Protein AF-A0A2T6NP68-F1 (afdb_monomer_lite)

Structure (mmCIF, N/CA/C/O backbone):
data_AF-A0A2T6NP68-F1
#
_entry.id   AF-A0A2T6NP68-F1
#
loop_
_atom_site.group_PDB
_atom_site.id
_atom_site.type_symbol
_atom_site.label_atom_id
_atom_site.label_alt_id
_atom_site.label_comp_id
_atom_site.label_asym_id
_atom_site.label_entity_id
_atom_site.label_seq_id
_atom_site.pdbx_PDB_ins_code
_atom_site.Cartn_x
_atom_site.Cartn_y
_atom_site.Cartn_z
_atom_site.occupancy
_atom_site.B_iso_or_equiv
_atom_site.auth_seq_id
_atom_site.auth_comp_id
_atom_site.auth_asym_id
_atom_site.auth_atom_id
_atom_site.pdbx_PDB_model_num
ATOM 1 N N . MET A 1 1 ? 36.120 2.905 70.062 1.00 37.03 1 MET A N 1
ATOM 2 C CA . MET A 1 1 ? 35.988 3.260 68.631 1.00 37.03 1 MET A CA 1
ATOM 3 C C . MET A 1 1 ? 35.437 2.056 67.881 1.00 37.03 1 MET A C 1
ATOM 5 O O . MET A 1 1 ? 36.150 1.070 67.745 1.00 37.03 1 MET A O 1
ATOM 9 N N . LYS A 1 2 ? 34.167 2.083 67.467 1.00 37.09 2 LYS A N 1
ATOM 10 C CA . LYS A 1 2 ? 33.627 1.118 66.497 1.00 37.09 2 LYS A CA 1
ATOM 11 C C . LYS A 1 2 ? 32.400 1.744 65.834 1.00 37.09 2 LYS A C 1
ATOM 13 O O . LYS A 1 2 ? 31.323 1.790 66.412 1.00 37.09 2 LYS A O 1
ATOM 18 N N . PHE A 1 3 ? 32.652 2.344 64.675 1.00 40.50 3 PHE A N 1
ATOM 19 C CA . PHE A 1 3 ? 31.675 2.995 63.810 1.00 40.50 3 PHE A CA 1
ATOM 20 C C . PHE A 1 3 ? 30.954 1.890 63.025 1.00 40.50 3 PHE A C 1
ATOM 22 O O . PHE A 1 3 ? 31.589 1.187 62.241 1.00 40.50 3 PHE A O 1
ATOM 29 N N . PHE A 1 4 ? 29.659 1.695 63.268 1.00 44.00 4 PHE A N 1
ATOM 30 C CA . PHE A 1 4 ? 28.814 0.840 62.434 1.00 44.00 4 PHE A CA 1
ATOM 31 C C . PHE A 1 4 ? 28.311 1.681 61.256 1.00 44.00 4 PHE A C 1
ATOM 33 O O . PHE A 1 4 ? 27.453 2.545 61.422 1.00 44.00 4 PHE A O 1
ATOM 40 N N . LEU A 1 5 ? 28.882 1.456 60.072 1.00 48.53 5 LEU A N 1
ATOM 41 C CA . LEU A 1 5 ? 28.381 1.994 58.809 1.00 48.53 5 LEU A CA 1
ATOM 42 C C . LEU A 1 5 ? 27.159 1.171 58.381 1.00 48.53 5 LEU A C 1
ATOM 44 O O . LEU A 1 5 ? 27.296 0.046 57.905 1.00 48.53 5 LEU A O 1
ATOM 48 N N . LEU A 1 6 ? 25.963 1.729 58.569 1.00 46.31 6 LEU A N 1
ATOM 49 C CA . LEU A 1 6 ? 24.735 1.239 57.946 1.00 46.31 6 LEU A CA 1
ATOM 50 C C . LEU A 1 6 ? 24.746 1.659 56.471 1.00 46.31 6 LEU A C 1
ATOM 52 O O . LEU A 1 6 ? 24.513 2.821 56.144 1.00 46.31 6 LEU A O 1
ATOM 56 N N . PHE A 1 7 ? 25.040 0.711 55.581 1.00 47.59 7 PHE A N 1
ATOM 57 C CA . PHE A 1 7 ? 24.818 0.868 54.146 1.00 47.59 7 PHE A CA 1
ATOM 58 C C . PHE A 1 7 ? 23.307 0.885 53.885 1.00 47.59 7 PHE A C 1
ATOM 60 O O . PHE A 1 7 ? 22.646 -0.152 53.897 1.00 47.59 7 PHE A O 1
ATOM 67 N N . ALA A 1 8 ? 22.759 2.080 53.665 1.00 52.31 8 ALA A N 1
ATOM 68 C CA . ALA A 1 8 ? 21.433 2.259 53.098 1.00 52.31 8 ALA A CA 1
ATOM 69 C C . ALA A 1 8 ? 21.456 1.743 51.651 1.00 52.31 8 ALA A C 1
ATOM 71 O O . ALA A 1 8 ? 21.967 2.401 50.746 1.00 52.31 8 ALA A O 1
ATOM 72 N N . GLY A 1 9 ? 20.958 0.524 51.446 1.00 51.88 9 GLY A N 1
ATOM 73 C CA . GLY A 1 9 ? 20.765 -0.047 50.120 1.00 51.88 9 GLY A CA 1
ATOM 74 C C . GLY A 1 9 ? 19.677 0.719 49.376 1.00 51.88 9 GLY A C 1
ATOM 75 O O . GLY A 1 9 ? 18.492 0.484 49.600 1.00 51.88 9 GLY A O 1
ATOM 76 N N . LEU A 1 10 ? 20.079 1.627 48.486 1.00 49.72 10 LEU A N 1
ATOM 77 C CA . LEU A 1 10 ? 19.213 2.175 47.447 1.00 49.72 10 LEU A CA 1
ATOM 78 C C . LEU A 1 10 ? 18.852 1.041 46.481 1.00 49.72 10 LEU A C 1
ATOM 80 O O . LEU A 1 10 ? 19.616 0.695 45.582 1.00 49.72 10 LEU A O 1
ATOM 84 N N . TRP A 1 11 ? 17.676 0.452 46.681 1.00 50.00 11 TRP A N 1
ATOM 85 C CA . TRP A 1 11 ? 17.014 -0.348 45.659 1.00 50.00 11 TRP A CA 1
ATOM 86 C C . TRP A 1 11 ? 16.559 0.600 44.551 1.00 50.00 11 TRP A C 1
ATOM 88 O O . TRP A 1 11 ? 15.486 1.196 44.614 1.00 50.00 11 TRP A O 1
ATOM 98 N N . VAL A 1 12 ? 17.415 0.782 43.546 1.00 52.47 12 VAL A N 1
ATOM 99 C CA . VAL A 1 12 ? 17.030 1.400 42.279 1.00 52.47 12 VAL A CA 1
ATOM 100 C C . VAL A 1 12 ? 16.097 0.413 41.583 1.00 52.47 12 VAL A C 1
ATOM 102 O O . VAL A 1 12 ? 16.538 -0.514 40.907 1.00 52.47 12 VAL A O 1
ATOM 105 N N . PHE A 1 13 ? 14.793 0.581 41.796 1.00 49.84 13 PHE A N 1
ATOM 106 C CA . PHE A 1 13 ? 13.772 -0.056 40.978 1.00 49.84 13 PHE A CA 1
ATOM 107 C C . PHE A 1 13 ? 13.891 0.515 39.561 1.00 49.84 13 PHE A C 1
ATOM 109 O O . PHE A 1 13 ? 13.347 1.573 39.253 1.00 49.84 13 PHE A O 1
ATOM 116 N N . TYR A 1 14 ? 14.636 -0.179 38.699 1.00 50.75 14 TYR A N 1
ATOM 117 C CA . TYR A 1 14 ? 14.535 -0.026 37.252 1.00 50.75 14 TYR A CA 1
ATOM 118 C C . TYR A 1 14 ? 13.143 -0.515 36.837 1.00 50.75 14 TYR A C 1
ATOM 120 O O . TYR A 1 14 ? 12.953 -1.677 36.479 1.00 50.75 14 TYR A O 1
ATOM 128 N N . ALA A 1 15 ? 12.143 0.360 36.930 1.00 54.34 15 ALA A N 1
ATOM 129 C CA . ALA A 1 15 ? 10.890 0.164 36.224 1.00 54.34 15 ALA A CA 1
ATOM 130 C C . ALA A 1 15 ? 11.221 0.246 34.730 1.00 54.34 15 ALA A C 1
ATOM 132 O O . ALA A 1 15 ? 11.411 1.328 34.178 1.00 54.34 15 ALA A O 1
ATOM 133 N N . SER A 1 16 ? 11.391 -0.914 34.097 1.00 54.97 16 SER A N 1
ATOM 134 C CA . SER A 1 16 ? 11.462 -1.010 32.646 1.00 54.97 16 SER A CA 1
ATOM 135 C C . SER A 1 16 ? 10.124 -0.500 32.118 1.00 54.97 16 SER A C 1
ATOM 137 O O . SER A 1 16 ? 9.091 -1.146 32.292 1.00 54.97 16 SER A O 1
ATOM 139 N N . VAL A 1 17 ? 10.122 0.723 31.590 1.00 59.97 17 VAL A N 1
ATOM 140 C CA . VAL A 1 17 ? 8.939 1.325 30.983 1.00 59.97 17 VAL A CA 1
ATOM 141 C C . VAL A 1 17 ? 8.656 0.517 29.723 1.00 59.97 17 VAL A C 1
ATOM 143 O O . VAL A 1 17 ? 9.345 0.657 28.716 1.00 59.97 17 VAL A O 1
ATOM 146 N N . CYS A 1 18 ? 7.691 -0.393 29.807 1.00 57.25 18 CYS A N 1
ATOM 147 C CA . CYS A 1 18 ? 7.231 -1.158 28.661 1.00 57.25 18 CYS A CA 1
ATOM 148 C C . CYS A 1 18 ? 6.376 -0.213 27.801 1.00 57.25 18 CYS A C 1
ATOM 150 O O . CYS A 1 18 ? 5.189 -0.040 28.054 1.00 57.25 18 CYS A O 1
ATOM 152 N N . LEU A 1 19 ? 7.004 0.464 26.836 1.00 57.97 19 LEU A N 1
ATOM 153 C CA . LEU A 1 19 ? 6.353 1.309 25.824 1.00 57.97 19 LEU A CA 1
ATOM 154 C C . LEU A 1 19 ? 5.688 0.449 24.730 1.00 57.97 19 LEU A C 1
ATOM 156 O O . LEU A 1 19 ? 5.889 0.677 23.541 1.00 57.97 19 LEU A O 1
ATOM 160 N N . ALA A 1 20 ? 4.926 -0.571 25.122 1.00 57.16 20 ALA A N 1
ATOM 161 C CA . ALA A 1 20 ? 4.117 -1.334 24.178 1.00 57.16 20 ALA A CA 1
ATOM 162 C C . ALA A 1 20 ? 2.926 -0.466 23.729 1.00 57.16 20 ALA A C 1
ATOM 164 O O . ALA A 1 20 ? 2.227 0.089 24.578 1.00 57.16 20 ALA A O 1
ATOM 165 N N . GLY A 1 21 ? 2.719 -0.319 22.418 1.00 60.12 21 GLY A N 1
ATOM 166 C CA . GLY A 1 21 ? 1.524 0.314 21.848 1.00 60.12 21 GLY A CA 1
ATOM 167 C C . GLY A 1 21 ? 1.573 1.825 21.580 1.00 60.12 21 GLY A C 1
ATOM 168 O O . GLY A 1 21 ? 0.592 2.367 21.088 1.00 60.12 21 GLY A O 1
ATOM 169 N N . LEU A 1 22 ? 2.680 2.540 21.837 1.00 64.44 22 LEU A N 1
ATOM 170 C CA . LEU A 1 22 ? 2.735 3.995 21.559 1.00 64.44 22 LEU A CA 1
ATOM 171 C C . LEU A 1 22 ? 2.594 4.328 20.056 1.00 64.44 22 LEU A C 1
ATOM 173 O O . LEU A 1 22 ? 2.189 5.431 19.699 1.00 64.44 22 LEU A O 1
ATOM 177 N N . PHE A 1 23 ? 2.946 3.383 19.183 1.00 71.88 23 PHE A N 1
ATOM 178 C CA . PHE A 1 23 ? 2.876 3.522 17.725 1.00 71.88 23 PHE A CA 1
ATOM 179 C C . PHE A 1 23 ? 1.864 2.562 17.089 1.00 71.88 23 PHE A C 1
ATOM 181 O O . PHE A 1 23 ? 1.888 2.375 15.874 1.00 71.88 23 PHE A O 1
ATOM 188 N N . ASP A 1 24 ? 0.995 1.953 17.899 1.00 84.50 24 ASP A N 1
ATOM 189 C CA . ASP A 1 24 ? -0.012 1.016 17.420 1.00 84.50 24 ASP A CA 1
ATOM 190 C C . ASP A 1 24 ? -1.275 1.765 16.978 1.00 84.50 24 ASP A C 1
ATOM 192 O O . ASP A 1 24 ? -1.957 2.419 17.762 1.00 84.50 24 ASP A O 1
ATOM 196 N N . ALA A 1 25 ? -1.582 1.660 15.691 1.00 89.81 25 ALA A N 1
ATOM 197 C CA . ALA A 1 25 ? -2.739 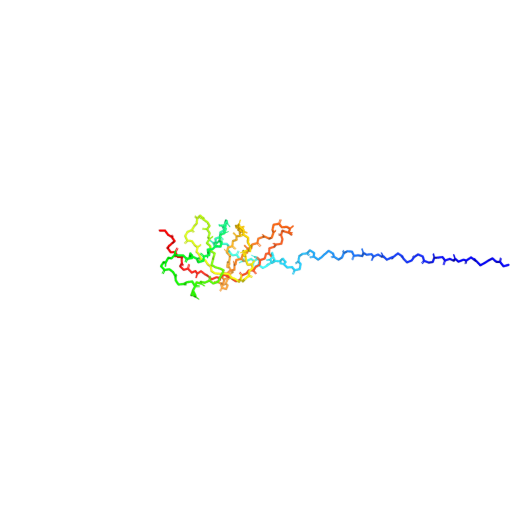2.251 15.041 1.00 89.81 25 ALA A CA 1
ATOM 198 C C . ALA A 1 25 ? -3.942 1.292 14.993 1.00 89.81 25 ALA A C 1
ATOM 200 O O . ALA A 1 25 ? -4.807 1.431 14.130 1.00 89.81 25 ALA A O 1
ATOM 201 N N . THR A 1 26 ? -4.012 0.298 15.881 1.00 90.56 26 THR A N 1
ATOM 202 C CA . THR A 1 26 ? -5.141 -0.643 15.930 1.00 90.56 26 THR A CA 1
ATOM 203 C C . THR A 1 26 ? -6.482 0.060 16.169 1.00 90.56 26 THR A C 1
ATOM 205 O O . THR A 1 26 ? -7.463 -0.291 15.517 1.00 90.56 26 THR A O 1
ATOM 208 N N . GLU A 1 27 ? -6.548 1.076 17.037 1.00 91.75 27 GLU A N 1
ATOM 209 C CA . GLU A 1 27 ? -7.791 1.837 17.278 1.00 91.75 27 GLU A CA 1
ATOM 210 C C . GLU A 1 27 ? -8.269 2.587 16.023 1.00 91.75 27 GLU A C 1
ATOM 212 O O . GLU A 1 27 ? -9.469 2.678 15.768 1.00 91.75 27 GLU A O 1
ATOM 217 N N . ASP A 1 28 ? -7.342 3.030 15.167 1.00 92.00 28 ASP A N 1
ATOM 218 C CA . ASP A 1 28 ? -7.660 3.721 13.913 1.00 92.00 28 ASP A CA 1
ATOM 219 C C . ASP A 1 28 ? -8.378 2.824 12.889 1.00 92.00 28 ASP A C 1
ATOM 221 O O . ASP A 1 28 ? -8.853 3.329 11.871 1.00 92.00 28 ASP A O 1
ATOM 225 N N . LEU A 1 29 ? -8.441 1.507 13.114 1.00 91.81 29 LEU A N 1
ATOM 226 C CA . LEU A 1 29 ? -9.179 0.567 12.267 1.00 91.81 29 LEU A CA 1
ATOM 227 C C . LEU A 1 29 ? -10.680 0.551 12.547 1.00 91.81 29 LEU A C 1
ATOM 229 O O . LEU A 1 29 ? -11.443 0.036 11.723 1.00 91.81 29 LEU A O 1
ATOM 233 N N . GLU A 1 30 ? -11.122 1.062 13.696 1.00 94.06 30 GLU A N 1
ATOM 234 C CA . GLU A 1 30 ? -12.531 1.024 14.064 1.00 94.06 30 GLU A CA 1
ATOM 235 C C . GLU A 1 30 ? -13.385 1.773 13.028 1.00 94.06 30 GLU A C 1
ATOM 237 O O . GLU A 1 30 ? -13.116 2.912 12.651 1.00 94.06 30 GLU A O 1
ATOM 242 N N . GLY A 1 31 ? -14.420 1.100 12.519 1.00 94.75 31 GLY A N 1
ATOM 243 C CA . GLY A 1 31 ? -15.312 1.664 11.504 1.00 94.75 31 GLY A CA 1
ATOM 244 C C . GLY A 1 31 ? -14.726 1.741 10.088 1.00 94.75 31 GLY A C 1
ATOM 245 O O . GLY A 1 31 ? -15.418 2.212 9.184 1.00 94.75 31 GLY A O 1
ATOM 246 N N . MET A 1 32 ? -13.500 1.260 9.857 1.00 96.88 32 MET A N 1
ATOM 247 C CA . MET A 1 32 ? -12.936 1.164 8.511 1.00 96.88 32 MET A CA 1
ATOM 248 C C . MET A 1 32 ? -13.388 -0.103 7.778 1.00 96.88 32 MET A C 1
ATOM 250 O O . MET A 1 32 ? -13.572 -1.172 8.360 1.00 96.88 32 MET A O 1
ATOM 254 N N . VAL A 1 33 ? -13.512 0.004 6.456 1.00 97.62 33 VAL A N 1
ATOM 255 C CA . VAL A 1 33 ? -13.786 -1.118 5.555 1.00 97.62 33 VAL A CA 1
ATOM 256 C C . VAL A 1 33 ? -12.513 -1.484 4.809 1.00 97.62 33 VAL A C 1
ATOM 258 O O . VAL A 1 33 ? -11.891 -0.642 4.159 1.00 97.62 33 VAL A O 1
ATOM 261 N N . VAL A 1 34 ? -12.138 -2.762 4.863 1.00 97.06 34 VAL A N 1
ATOM 262 C CA . VAL A 1 34 ? -11.011 -3.288 4.086 1.00 97.06 34 VAL A CA 1
ATOM 263 C C . VAL A 1 34 ? -11.367 -3.278 2.601 1.00 97.06 34 VAL A C 1
ATOM 265 O O . VAL A 1 34 ? -12.285 -3.971 2.165 1.00 97.06 34 VAL A O 1
ATOM 268 N N . LEU A 1 35 ? -10.599 -2.527 1.816 1.00 97.00 35 LEU A N 1
ATOM 269 C CA . LEU A 1 35 ? -10.721 -2.460 0.360 1.00 97.00 35 LEU A CA 1
ATOM 270 C C . LEU A 1 35 ? -9.907 -3.579 -0.298 1.00 97.00 35 LEU A C 1
ATOM 272 O O . LEU A 1 35 ? -10.383 -4.298 -1.178 1.00 97.00 35 LEU A O 1
ATOM 276 N N . HIS A 1 36 ? -8.666 -3.757 0.159 1.00 96.75 36 HIS A N 1
ATOM 277 C CA . HIS A 1 36 ? -7.750 -4.774 -0.346 1.00 96.75 36 HIS A CA 1
ATOM 278 C C . HIS A 1 36 ? -6.845 -5.283 0.771 1.00 96.75 36 HIS A C 1
ATOM 280 O O . HIS A 1 36 ? -6.334 -4.495 1.549 1.00 96.75 36 HIS A O 1
ATOM 286 N N . ALA A 1 37 ? -6.584 -6.588 0.811 1.00 95.56 37 ALA A N 1
ATOM 287 C CA . ALA A 1 37 ? -5.625 -7.200 1.731 1.00 95.56 37 ALA A CA 1
ATOM 288 C C . ALA A 1 37 ? -4.710 -8.185 1.001 1.00 95.56 37 ALA A C 1
ATOM 290 O O . ALA A 1 37 ? -5.111 -8.752 -0.028 1.00 95.56 37 ALA A O 1
ATOM 291 N N . GLY A 1 38 ? -3.512 -8.401 1.541 1.00 93.88 38 GLY A N 1
ATOM 292 C CA . GLY A 1 38 ? -2.591 -9.435 1.084 1.00 93.88 38 GLY A CA 1
ATOM 293 C C . GLY A 1 38 ? -1.123 -9.072 1.261 1.00 93.88 38 GLY A C 1
ATOM 294 O O . GLY A 1 38 ? -0.770 -8.109 1.942 1.00 93.88 38 GLY A O 1
ATOM 295 N N . ASP A 1 39 ? -0.277 -9.870 0.617 1.00 92.50 39 ASP A N 1
ATOM 296 C CA . ASP A 1 39 ? 1.142 -9.565 0.506 1.00 92.50 39 ASP A CA 1
ATOM 297 C C . ASP A 1 39 ? 1.340 -8.413 -0.493 1.00 92.50 39 ASP A C 1
ATOM 299 O O . ASP A 1 39 ? 0.755 -8.389 -1.584 1.00 92.50 39 ASP A O 1
ATOM 303 N N . VAL A 1 40 ? 2.169 -7.459 -0.096 1.00 92.81 40 VAL A N 1
ATOM 304 C CA . VAL A 1 40 ? 2.495 -6.231 -0.810 1.00 92.81 40 VAL A CA 1
ATOM 305 C C . VAL A 1 40 ? 3.987 -6.230 -1.107 1.00 92.81 40 VAL A C 1
ATOM 307 O O . VAL A 1 40 ? 4.809 -6.616 -0.274 1.00 92.81 40 VAL A O 1
ATOM 310 N N . GLU A 1 41 ? 4.343 -5.797 -2.305 1.00 91.44 41 GLU A N 1
ATOM 311 C CA . GLU A 1 41 ? 5.723 -5.629 -2.734 1.00 91.44 41 GLU A CA 1
ATOM 312 C C . GLU A 1 41 ? 6.007 -4.180 -3.109 1.00 91.44 41 GLU A C 1
ATOM 314 O O . GLU A 1 41 ? 5.140 -3.472 -3.629 1.00 91.44 41 GLU A O 1
ATOM 319 N N . LEU A 1 42 ? 7.238 -3.755 -2.830 1.00 91.50 42 LEU A N 1
ATOM 320 C CA . LEU A 1 42 ? 7.780 -2.503 -3.328 1.00 91.50 42 LEU A CA 1
ATOM 321 C C . LEU A 1 42 ? 8.129 -2.672 -4.807 1.00 91.50 42 LEU A C 1
ATOM 323 O O . LEU A 1 42 ? 8.849 -3.595 -5.184 1.00 91.50 42 LEU A O 1
ATOM 327 N N . LEU A 1 43 ? 7.597 -1.781 -5.636 1.00 90.25 43 LEU A N 1
ATOM 328 C CA . LEU A 1 43 ? 7.932 -1.683 -7.046 1.00 90.25 43 LEU A CA 1
ATOM 329 C C . LEU A 1 43 ? 8.985 -0.599 -7.234 1.00 90.25 43 LEU A C 1
ATOM 331 O O . LEU A 1 43 ? 8.673 0.587 -7.380 1.00 90.25 43 LEU A O 1
ATOM 335 N N . ASP A 1 44 ? 10.239 -1.029 -7.254 1.00 88.56 44 ASP A N 1
ATOM 336 C CA . ASP A 1 44 ? 11.355 -0.167 -7.615 1.00 88.56 44 ASP A CA 1
ATOM 337 C C . ASP A 1 44 ? 11.318 0.185 -9.106 1.00 88.56 44 ASP A C 1
ATO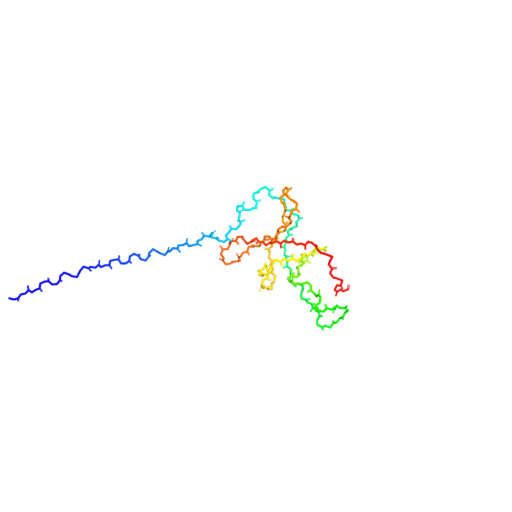M 339 O O . ASP A 1 44 ? 10.846 -0.595 -9.941 1.00 88.56 44 ASP A O 1
ATOM 343 N N . CYS A 1 45 ? 11.833 1.369 -9.449 1.00 89.00 45 CYS A N 1
ATOM 344 C CA . CYS A 1 45 ? 11.952 1.757 -10.848 1.00 89.00 45 CYS A CA 1
ATOM 345 C C . CYS A 1 45 ? 12.907 0.796 -11.573 1.00 89.00 45 CYS A C 1
ATOM 347 O O . CYS A 1 45 ? 14.053 0.640 -11.132 1.00 89.00 45 CYS A O 1
ATOM 349 N N . PRO A 1 46 ? 12.496 0.182 -12.696 1.00 86.19 46 PRO A N 1
ATOM 350 C CA . PRO A 1 46 ? 13.393 -0.648 -13.484 1.00 86.19 46 PRO A CA 1
ATOM 351 C C . PRO A 1 46 ? 14.585 0.188 -13.985 1.00 86.19 46 PRO A C 1
ATOM 353 O O . PRO A 1 46 ? 14.367 1.196 -14.658 1.00 86.19 46 PRO A O 1
ATOM 356 N N . PRO A 1 47 ? 15.845 -0.215 -13.719 1.00 76.19 47 PRO A N 1
ATOM 357 C CA . PRO A 1 47 ? 17.028 0.587 -14.057 1.00 76.19 47 PRO A CA 1
ATOM 358 C C . PRO A 1 47 ? 17.250 0.740 -15.568 1.00 76.19 47 PRO A C 1
ATOM 360 O O . PRO A 1 47 ? 17.957 1.643 -16.009 1.00 76.19 47 PRO A O 1
ATOM 363 N N . TYR A 1 48 ? 16.643 -0.141 -16.363 1.00 71.69 48 TYR A N 1
ATOM 364 C CA . TYR A 1 48 ? 16.684 -0.123 -17.817 1.00 71.69 48 TYR A CA 1
ATOM 365 C C . TYR A 1 48 ? 15.256 -0.317 -18.327 1.00 71.69 48 TYR A C 1
ATOM 367 O O . TYR A 1 48 ? 14.626 -1.327 -18.017 1.00 71.69 48 TYR A O 1
ATOM 375 N N . GLY A 1 49 ? 14.716 0.635 -19.092 1.00 71.69 49 GLY A N 1
ATOM 376 C CA . GLY A 1 49 ? 13.366 0.486 -19.630 1.00 71.69 49 GLY A CA 1
ATOM 377 C C . GLY A 1 49 ? 12.749 1.758 -20.197 1.00 71.69 49 GLY A C 1
ATOM 378 O O . GLY A 1 49 ? 13.416 2.765 -20.410 1.00 71.69 49 GLY A O 1
ATOM 379 N N . LYS A 1 50 ? 11.435 1.679 -20.436 1.00 81.75 50 LYS A N 1
ATOM 380 C CA . LYS A 1 50 ? 10.583 2.768 -20.947 1.00 81.75 50 LYS A CA 1
ATOM 381 C C . LYS A 1 50 ? 10.188 3.802 -19.883 1.00 81.75 50 LYS A C 1
ATOM 383 O O . LYS A 1 50 ? 9.459 4.739 -20.193 1.00 81.75 50 LYS A O 1
ATOM 388 N N . TYR A 1 51 ? 10.607 3.593 -18.637 1.00 84.81 51 TYR A N 1
ATOM 389 C CA . TYR A 1 51 ? 10.195 4.390 -17.490 1.00 84.81 51 TYR A CA 1
ATOM 390 C C . TYR A 1 51 ? 11.246 5.440 -17.146 1.00 84.81 51 TYR A C 1
ATOM 392 O O . TYR A 1 51 ? 12.435 5.142 -17.082 1.00 84.81 51 TYR A O 1
ATOM 400 N N . ASP A 1 52 ? 10.790 6.667 -16.910 1.00 87.12 52 ASP A N 1
ATOM 401 C CA . ASP A 1 52 ? 11.629 7.730 -16.375 1.00 87.12 52 ASP A CA 1
ATOM 402 C C . ASP A 1 52 ? 11.706 7.601 -14.850 1.00 87.12 52 ASP A C 1
ATOM 404 O O . ASP A 1 52 ? 10.764 7.933 -14.130 1.00 87.12 52 ASP A O 1
ATOM 408 N N . CYS A 1 53 ? 12.843 7.117 -14.350 1.00 87.94 53 CYS A N 1
ATOM 409 C CA . CYS A 1 53 ? 13.030 6.929 -12.915 1.00 87.94 53 CYS A CA 1
ATOM 410 C C . CYS A 1 53 ? 13.071 8.238 -12.118 1.00 87.94 53 CYS A C 1
ATOM 412 O O . CYS A 1 53 ? 12.890 8.196 -10.903 1.00 87.94 53 CYS A O 1
ATOM 414 N N . LEU A 1 54 ? 13.262 9.396 -12.763 1.00 88.25 54 LEU A N 1
ATOM 415 C CA . LEU A 1 54 ? 13.192 10.692 -12.081 1.00 88.25 54 LEU A CA 1
ATOM 416 C C . LEU A 1 54 ? 11.757 11.063 -11.695 1.00 88.25 54 LEU A C 1
ATOM 418 O O . LEU A 1 54 ? 11.555 11.787 -10.723 1.00 88.25 54 LEU A O 1
ATOM 422 N N . SER A 1 55 ? 10.769 10.559 -12.435 1.00 88.19 55 SER A N 1
ATOM 423 C CA . SER A 1 55 ? 9.343 10.745 -12.157 1.00 88.19 55 SER A CA 1
ATOM 424 C C . SER A 1 55 ? 8.682 9.510 -11.537 1.00 88.19 55 SER A C 1
ATOM 426 O O . SER A 1 55 ? 7.464 9.500 -11.335 1.00 88.19 55 SER A O 1
ATOM 428 N N . TRP A 1 56 ? 9.463 8.477 -11.195 1.00 89.44 56 TRP A N 1
ATOM 429 C CA . TRP A 1 56 ? 8.935 7.278 -10.552 1.00 89.44 56 TRP A CA 1
ATOM 430 C C . TRP A 1 56 ? 8.347 7.618 -9.178 1.00 89.44 56 TRP A C 1
ATOM 432 O O . TRP A 1 56 ? 9.014 8.276 -8.373 1.00 89.44 56 TRP A O 1
ATOM 442 N N . PRO A 1 57 ? 7.116 7.176 -8.869 1.00 89.12 57 PRO A N 1
ATOM 443 C CA . PRO A 1 57 ? 6.525 7.457 -7.574 1.00 89.12 57 PRO A CA 1
ATOM 444 C C . PRO A 1 57 ? 7.361 6.855 -6.442 1.00 89.12 57 PRO A C 1
ATOM 446 O O . PRO A 1 57 ? 7.677 5.664 -6.444 1.00 89.12 57 PRO A O 1
ATOM 449 N N . SER A 1 58 ? 7.683 7.671 -5.440 1.00 88.00 58 SER A N 1
ATOM 450 C CA . SER A 1 58 ? 8.277 7.179 -4.199 1.00 88.00 58 SER A CA 1
ATOM 451 C C . SER A 1 58 ? 7.328 6.192 -3.521 1.00 88.00 58 SER A C 1
ATOM 453 O O . SER A 1 58 ? 6.129 6.466 -3.439 1.00 88.00 58 SER A O 1
ATOM 455 N N . MET A 1 59 ? 7.865 5.087 -2.990 1.00 91.06 59 MET A N 1
ATOM 456 C CA . MET A 1 59 ? 7.084 4.068 -2.271 1.00 91.06 59 MET A CA 1
ATOM 457 C C . MET A 1 59 ? 5.891 3.550 -3.087 1.00 91.06 59 MET A C 1
ATOM 459 O O . MET A 1 59 ? 4.767 3.464 -2.586 1.00 91.06 59 MET A O 1
ATOM 463 N N . LEU A 1 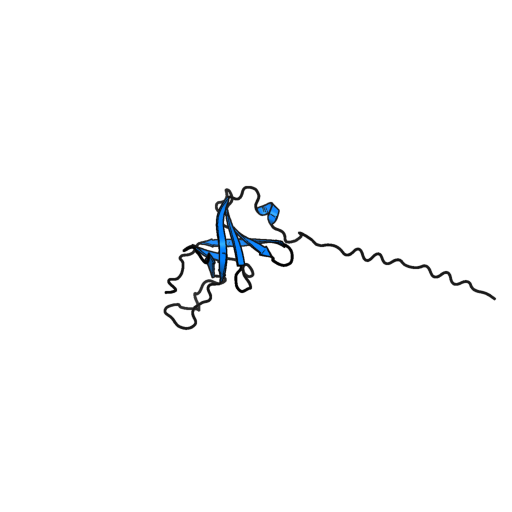60 ? 6.126 3.238 -4.364 1.00 93.56 60 LEU A N 1
ATOM 464 C CA . LEU A 1 60 ? 5.135 2.564 -5.190 1.00 93.56 60 LEU A CA 1
ATOM 465 C C . LEU A 1 60 ? 4.996 1.108 -4.742 1.00 93.56 60 LEU A C 1
ATOM 467 O O . LEU A 1 60 ? 5.952 0.341 -4.794 1.00 93.56 60 LEU A O 1
ATOM 471 N N . LEU A 1 61 ? 3.798 0.728 -4.319 1.00 93.94 61 LEU A N 1
ATOM 472 C CA . LEU A 1 61 ? 3.482 -0.588 -3.784 1.00 93.94 61 LEU A CA 1
ATOM 473 C C . LEU A 1 61 ? 2.467 -1.296 -4.683 1.00 93.94 61 LEU A C 1
ATOM 475 O O . LEU A 1 61 ? 1.561 -0.662 -5.231 1.00 93.94 61 LEU A O 1
ATOM 479 N N . LYS A 1 62 ? 2.593 -2.620 -4.802 1.00 94.19 62 LYS A N 1
ATOM 480 C CA . LYS A 1 62 ? 1.641 -3.490 -5.504 1.00 94.19 62 LYS A CA 1
ATOM 481 C C . LYS A 1 62 ? 1.229 -4.654 -4.615 1.00 94.19 62 LYS A C 1
ATOM 483 O O . LYS A 1 62 ? 2.059 -5.260 -3.945 1.00 94.19 62 LYS A O 1
ATOM 488 N N . PHE A 1 63 ? -0.054 -5.003 -4.629 1.00 94.44 63 PHE A N 1
ATOM 489 C CA . PHE A 1 63 ? -0.488 -6.284 -4.070 1.00 94.44 63 PHE A CA 1
ATOM 490 C C . PHE A 1 63 ? -0.013 -7.415 -4.984 1.00 94.44 63 PHE A C 1
ATOM 492 O O . PHE A 1 63 ? -0.453 -7.499 -6.126 1.00 94.44 63 PHE A O 1
ATOM 499 N N . ARG A 1 64 ? 0.833 -8.320 -4.482 1.00 91.75 64 ARG A N 1
ATOM 500 C CA . ARG A 1 64 ? 1.553 -9.322 -5.295 1.00 91.75 64 ARG A CA 1
ATOM 501 C C . ARG A 1 64 ? 0.654 -10.129 -6.240 1.00 91.75 64 ARG A C 1
ATOM 503 O O . ARG A 1 64 ? 1.053 -10.468 -7.347 1.00 91.75 64 ARG A O 1
ATOM 510 N N . TYR A 1 65 ? -0.568 -10.431 -5.807 1.00 91.00 65 TYR A N 1
ATOM 511 C CA . TYR A 1 65 ? -1.519 -11.264 -6.553 1.00 91.00 65 TYR A CA 1
ATOM 512 C C . TYR A 1 65 ? -2.710 -10.479 -7.126 1.00 91.00 65 TYR A C 1
ATOM 514 O O . TYR A 1 65 ? -3.742 -11.074 -7.436 1.00 91.00 65 TYR A O 1
ATOM 522 N N . LYS A 1 66 ? -2.622 -9.143 -7.212 1.00 93.25 66 LYS A N 1
ATOM 523 C CA . LYS A 1 66 ? -3.697 -8.276 -7.719 1.00 93.25 66 LYS A CA 1
ATOM 524 C C . LYS A 1 66 ? -3.1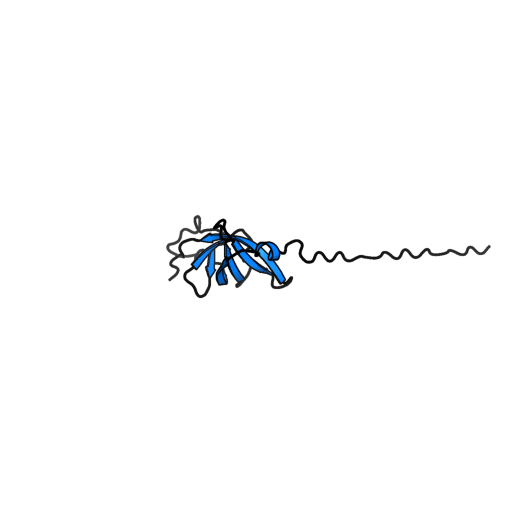27 -7.155 -8.587 1.00 93.25 66 LYS A C 1
ATOM 526 O O . LYS A 1 66 ? -2.064 -6.612 -8.310 1.00 93.25 66 LYS A O 1
ATOM 531 N N . GLU A 1 67 ? -3.893 -6.723 -9.581 1.00 93.69 67 GLU A N 1
ATOM 532 C CA . GLU A 1 67 ? -3.577 -5.526 -10.377 1.00 93.69 67 GLU A CA 1
ATOM 533 C C . GLU A 1 67 ? -4.004 -4.243 -9.646 1.00 93.69 67 GLU A C 1
ATOM 535 O O . GLU A 1 67 ? -4.788 -3.442 -10.150 1.00 93.69 67 GLU A O 1
ATOM 540 N N . ILE A 1 68 ? -3.520 -4.080 -8.411 1.00 96.25 68 ILE A N 1
ATOM 541 C CA . ILE A 1 68 ? -3.801 -2.933 -7.546 1.00 96.25 68 ILE A CA 1
ATOM 542 C C . ILE A 1 68 ? -2.478 -2.343 -7.077 1.00 96.25 68 ILE A C 1
ATOM 544 O O . ILE A 1 68 ? -1.726 -2.999 -6.350 1.00 96.25 68 ILE A O 1
ATOM 548 N N . CYS A 1 69 ? -2.237 -1.092 -7.466 1.00 95.62 69 CYS A N 1
ATOM 549 C CA . CYS A 1 69 ? -1.053 -0.336 -7.092 1.00 95.62 69 CYS A CA 1
ATOM 550 C C . CYS A 1 69 ? -1.434 0.940 -6.353 1.00 95.62 69 CYS A C 1
ATOM 552 O O . CYS A 1 69 ? -2.455 1.577 -6.627 1.00 95.62 69 CYS A O 1
ATOM 554 N N . PHE A 1 70 ? -0.602 1.315 -5.395 1.00 96.75 70 PHE A N 1
ATOM 555 C CA . PHE A 1 70 ? -0.801 2.499 -4.582 1.00 96.75 70 PHE A CA 1
ATOM 556 C C . PHE A 1 70 ? 0.545 3.050 -4.126 1.00 96.75 70 PHE A C 1
ATOM 558 O O . PHE A 1 70 ? 1.511 2.313 -3.970 1.00 96.75 70 PHE A O 1
ATOM 565 N N . THR A 1 71 ? 0.616 4.356 -3.919 1.00 95.69 71 THR A N 1
ATOM 566 C CA . THR A 1 71 ? 1.748 4.986 -3.237 1.00 95.69 71 THR A CA 1
ATOM 567 C C . THR A 1 71 ? 1.430 5.117 -1.760 1.00 95.69 71 THR A C 1
ATOM 569 O O . THR A 1 71 ? 0.266 5.334 -1.406 1.00 95.69 71 THR A O 1
ATOM 572 N N . SER A 1 72 ? 2.451 5.046 -0.916 1.00 94.38 72 SER A N 1
ATOM 573 C CA . SER A 1 72 ? 2.317 5.231 0.527 1.00 94.38 72 SER A CA 1
ATOM 574 C C . SER A 1 72 ? 3.390 6.169 1.074 1.00 94.38 72 SER A C 1
ATOM 576 O O . SER A 1 72 ? 4.378 6.452 0.399 1.00 94.38 72 SER A O 1
ATOM 578 N N . ASP A 1 73 ? 3.211 6.645 2.303 1.00 90.44 73 ASP A N 1
ATOM 579 C CA . ASP A 1 73 ? 4.253 7.402 3.000 1.00 90.44 73 ASP A CA 1
ATOM 580 C C . ASP A 1 73 ? 5.529 6.551 3.203 1.00 90.44 73 ASP A C 1
ATOM 582 O O . ASP A 1 73 ? 5.501 5.313 3.210 1.00 90.44 73 ASP A O 1
ATOM 586 N N . THR A 1 74 ? 6.676 7.217 3.357 1.00 81.56 74 THR A N 1
ATOM 587 C CA . THR A 1 74 ? 7.985 6.569 3.546 1.00 81.56 74 THR A CA 1
ATOM 588 C C . THR A 1 74 ? 7.992 5.638 4.753 1.00 81.56 74 THR A C 1
ATOM 590 O O . THR A 1 74 ? 7.521 6.007 5.825 1.00 81.56 74 THR A O 1
ATOM 593 N N . GLY A 1 75 ? 8.583 4.452 4.593 1.00 76.94 75 GLY A N 1
ATOM 594 C CA . GLY A 1 75 ? 8.686 3.456 5.665 1.00 76.94 75 GLY A CA 1
ATOM 595 C C . GLY A 1 75 ? 7.527 2.458 5.727 1.00 76.94 75 GLY A C 1
ATOM 596 O O . GLY A 1 75 ? 7.637 1.484 6.457 1.00 76.94 75 GLY A O 1
ATOM 597 N N . ALA A 1 76 ? 6.479 2.629 4.911 1.00 79.44 76 ALA A N 1
ATOM 598 C CA . ALA A 1 76 ? 5.342 1.706 4.847 1.00 79.44 76 ALA A CA 1
ATOM 599 C C . ALA A 1 76 ? 5.716 0.260 4.485 1.00 79.44 76 ALA A C 1
ATOM 601 O O . ALA A 1 76 ? 5.029 -0.684 4.865 1.00 79.44 76 ALA A O 1
ATOM 602 N N . CYS A 1 77 ? 6.794 0.080 3.726 1.00 79.31 77 CYS A N 1
ATOM 603 C CA . CYS A 1 77 ? 7.321 -1.232 3.391 1.00 79.31 77 CYS A CA 1
ATOM 604 C C . CYS A 1 77 ? 8.823 -1.127 3.124 1.00 79.31 77 CYS A C 1
ATOM 606 O O . CYS A 1 77 ? 9.245 -0.751 2.034 1.00 79.31 77 CYS A O 1
ATOM 608 N N . SER A 1 78 ? 9.632 -1.389 4.146 1.00 64.75 78 SER A N 1
ATOM 609 C CA . SER A 1 78 ? 11.089 -1.197 4.137 1.00 64.75 78 SER A CA 1
ATOM 610 C C . SER A 1 78 ? 11.888 -2.494 3.919 1.00 64.75 78 SER A C 1
ATOM 612 O O . SER A 1 78 ? 13.100 -2.504 4.121 1.00 64.75 78 SER A O 1
ATOM 614 N N . GLY A 1 79 ? 11.243 -3.586 3.486 1.00 63.22 79 GLY A N 1
ATOM 615 C CA . GLY A 1 79 ? 11.877 -4.900 3.329 1.00 63.22 79 GLY A CA 1
ATOM 616 C C . GLY A 1 79 ? 11.352 -5.740 2.160 1.00 63.22 79 GLY A C 1
ATOM 617 O O . GLY A 1 79 ? 10.512 -5.307 1.371 1.00 63.22 79 GLY A O 1
ATOM 618 N N . ALA A 1 80 ? 11.865 -6.971 2.054 1.00 56.88 80 ALA A N 1
ATOM 619 C CA . ALA A 1 80 ? 11.513 -7.935 1.013 1.00 56.88 80 ALA A CA 1
ATOM 620 C C . ALA A 1 80 ? 10.135 -8.572 1.275 1.00 56.88 80 ALA A C 1
ATOM 622 O O . ALA A 1 80 ? 10.025 -9.721 1.700 1.00 56.88 80 ALA A O 1
ATOM 623 N N . GLY A 1 81 ? 9.081 -7.808 1.000 1.00 65.31 81 GLY A N 1
ATOM 624 C CA . GLY A 1 81 ? 7.694 -8.230 1.147 1.00 65.31 81 GLY A CA 1
ATOM 625 C C . GLY A 1 81 ? 7.085 -7.764 2.463 1.00 65.31 81 GLY A C 1
ATOM 626 O O . GLY A 1 81 ? 7.614 -8.013 3.543 1.00 65.31 81 GLY A O 1
ATOM 627 N N . CYS A 1 82 ? 5.944 -7.100 2.348 1.00 85.31 82 CYS A N 1
ATOM 628 C CA . CYS A 1 82 ? 5.145 -6.637 3.470 1.00 85.31 82 CYS A CA 1
ATOM 629 C C . CYS A 1 82 ? 3.789 -7.322 3.438 1.00 85.31 82 CYS A C 1
ATOM 631 O O . CYS A 1 82 ? 3.335 -7.776 2.389 1.00 85.31 82 CYS A O 1
ATOM 633 N N . ARG A 1 83 ? 3.131 -7.408 4.589 1.00 89.81 83 ARG A N 1
ATOM 634 C CA . ARG A 1 83 ? 1.762 -7.900 4.669 1.00 89.81 83 ARG A CA 1
ATOM 635 C C . ARG A 1 83 ? 0.907 -6.838 5.311 1.00 89.81 83 ARG A C 1
ATOM 637 O O . ARG A 1 83 ? 1.227 -6.336 6.384 1.00 89.81 83 ARG A O 1
ATOM 644 N N . GLY A 1 84 ? -0.198 -6.541 4.654 1.00 92.81 84 GLY A N 1
ATOM 645 C CA . GLY A 1 84 ? -1.074 -5.496 5.119 1.00 92.81 84 GLY A CA 1
ATOM 646 C C . GLY A 1 84 ? -2.372 -5.454 4.351 1.00 92.81 84 GLY A C 1
ATOM 647 O O . GLY A 1 84 ? -2.725 -6.353 3.576 1.00 92.81 84 GLY A O 1
ATOM 648 N N . PHE A 1 85 ? -3.095 -4.377 4.581 1.00 95.75 85 PHE A N 1
ATOM 649 C CA . PHE A 1 85 ? -4.346 -4.114 3.912 1.00 95.75 85 PHE A CA 1
ATOM 650 C C . PHE A 1 85 ? -4.562 -2.614 3.766 1.00 95.75 85 PHE A C 1
ATOM 652 O O . PHE A 1 85 ? -4.106 -1.813 4.575 1.00 95.75 85 PHE A O 1
ATOM 659 N N . VAL A 1 86 ? -5.243 -2.237 2.692 1.00 97.00 86 VAL A N 1
ATOM 660 C CA . VAL A 1 86 ? -5.738 -0.884 2.488 1.00 97.00 86 VAL A CA 1
ATOM 661 C C . VAL A 1 86 ? -7.188 -0.857 2.940 1.00 97.00 86 VAL A C 1
ATOM 663 O O . VAL A 1 86 ? -7.995 -1.666 2.472 1.00 97.00 86 VAL A O 1
ATOM 666 N N . ALA A 1 87 ? -7.511 0.065 3.835 1.00 97.69 87 ALA A N 1
ATOM 667 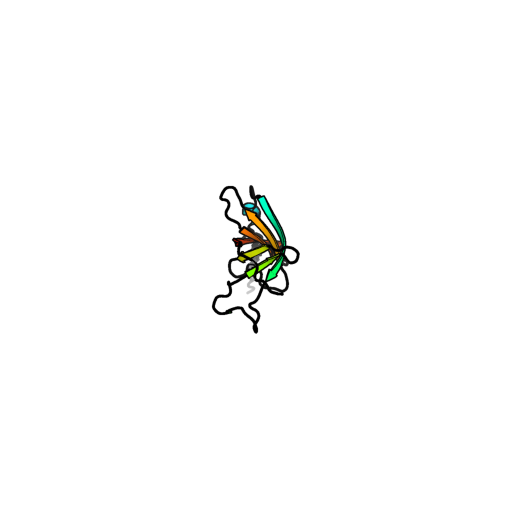C CA . ALA A 1 87 ? -8.858 0.284 4.336 1.00 97.69 87 ALA A CA 1
ATOM 668 C C . ALA A 1 87 ? -9.233 1.765 4.229 1.00 97.69 87 ALA A C 1
ATOM 670 O O . ALA A 1 87 ? -8.359 2.630 4.171 1.00 97.69 87 ALA A O 1
ATOM 671 N N . ALA A 1 88 ? -10.530 2.045 4.169 1.00 97.56 88 ALA A N 1
ATOM 672 C CA . ALA A 1 88 ? -11.063 3.401 4.174 1.00 97.56 88 ALA A CA 1
ATOM 673 C C . ALA A 1 88 ? -12.267 3.487 5.114 1.00 97.56 88 ALA A C 1
ATOM 675 O O . ALA A 1 88 ? -13.041 2.532 5.230 1.00 97.56 88 ALA A O 1
ATOM 676 N N . GLY A 1 89 ? -12.401 4.624 5.792 1.00 95.62 89 GLY A N 1
ATOM 677 C CA . GLY A 1 89 ? -13.572 4.943 6.598 1.00 95.62 89 GLY A CA 1
ATOM 678 C C . GLY A 1 89 ? -14.645 5.653 5.777 1.00 95.62 89 GLY A C 1
ATOM 679 O O . GLY A 1 89 ? -14.643 5.649 4.545 1.00 95.62 89 GLY A O 1
ATOM 680 N N . THR A 1 90 ? -15.557 6.322 6.477 1.00 93.88 90 THR A N 1
ATOM 681 C CA . THR A 1 90 ? -16.612 7.146 5.866 1.00 93.88 90 THR A CA 1
ATOM 682 C C . THR A 1 90 ? -16.085 8.389 5.148 1.00 93.88 90 THR A C 1
ATOM 684 O O . THR A 1 90 ? -16.828 9.020 4.407 1.00 93.88 90 THR A O 1
ATOM 687 N N . ASP A 1 91 ? -14.832 8.773 5.399 1.00 93.06 91 ASP A N 1
ATOM 688 C CA . ASP A 1 91 ? -14.145 9.871 4.715 1.00 93.06 91 ASP A CA 1
ATOM 689 C C . ASP A 1 91 ? -13.620 9.480 3.323 1.00 93.06 91 ASP A C 1
ATOM 691 O O . ASP A 1 91 ? -13.118 10.339 2.600 1.00 93.06 91 ASP A O 1
ATOM 695 N N . GLU A 1 92 ? -13.738 8.199 2.953 1.00 93.31 92 GLU A N 1
ATOM 696 C CA . GLU A 1 92 ? -13.251 7.614 1.699 1.00 93.31 92 GLU A CA 1
ATOM 697 C C . GLU A 1 92 ? -11.737 7.795 1.473 1.00 93.31 92 GLU A C 1
ATOM 699 O O . GLU A 1 92 ? -11.236 7.578 0.366 1.00 93.31 92 GLU A O 1
ATOM 704 N N . ILE A 1 93 ? -10.975 8.154 2.513 1.00 95.69 93 ILE A N 1
ATOM 705 C CA . ILE A 1 93 ? -9.522 8.305 2.422 1.00 95.69 93 ILE A CA 1
ATOM 706 C C . ILE A 1 93 ? -8.884 6.930 2.649 1.00 95.69 93 ILE A C 1
ATOM 708 O O . ILE A 1 93 ? -9.039 6.351 3.726 1.00 95.69 93 ILE A O 1
ATOM 712 N N . PRO A 1 94 ? -8.140 6.383 1.670 1.00 96.94 94 PRO A N 1
ATOM 713 C CA . PRO A 1 94 ? -7.504 5.091 1.842 1.00 96.94 94 PRO A CA 1
ATOM 714 C C . PRO A 1 94 ? -6.237 5.215 2.694 1.00 96.94 94 PRO A C 1
ATOM 716 O O . PRO A 1 94 ? -5.368 6.059 2.456 1.00 96.94 94 PRO A O 1
ATOM 719 N N . TYR A 1 95 ? -6.105 4.306 3.651 1.00 96.94 95 TYR A N 1
ATOM 720 C CA . TYR A 1 95 ? -4.929 4.131 4.491 1.00 96.94 95 TYR A CA 1
ATOM 721 C C . TYR A 1 95 ? -4.392 2.715 4.336 1.00 96.94 95 TYR A C 1
ATOM 723 O O . TYR A 1 95 ? -5.160 1.756 4.281 1.00 96.94 95 TYR A O 1
ATOM 731 N N . TYR A 1 96 ? -3.073 2.588 4.253 1.00 95.69 96 TYR A N 1
ATOM 732 C CA . TYR A 1 96 ? -2.384 1.310 4.270 1.00 95.69 96 TYR A CA 1
ATOM 733 C C . TYR A 1 96 ? -1.969 0.974 5.699 1.00 95.69 96 TYR A C 1
ATOM 735 O O . TYR A 1 96 ? -1.244 1.736 6.342 1.00 95.69 96 TYR A O 1
ATOM 743 N N . PHE A 1 97 ? -2.432 -0.176 6.170 1.00 94.44 97 PHE A N 1
ATOM 744 C CA . PHE A 1 97 ? -2.095 -0.743 7.462 1.00 94.44 97 PHE A CA 1
ATOM 745 C C . PHE A 1 97 ? -1.174 -1.935 7.256 1.00 94.44 97 PHE A C 1
ATOM 747 O O . PHE A 1 97 ? -1.465 -2.825 6.453 1.00 94.44 97 PHE A O 1
ATOM 754 N N . THR A 1 98 ? -0.071 -1.964 7.990 1.00 92.06 98 THR A N 1
ATOM 755 C CA . THR A 1 98 ? 0.905 -3.057 7.968 1.00 92.06 98 THR A CA 1
ATOM 756 C C . THR A 1 98 ? 1.261 -3.429 9.392 1.00 92.06 98 THR A C 1
ATOM 758 O O . THR A 1 98 ? 1.291 -2.575 10.274 1.00 92.06 98 THR A O 1
ATOM 761 N N . THR A 1 99 ? 1.541 -4.703 9.614 1.00 85.44 99 THR A N 1
ATOM 762 C CA . THR A 1 99 ? 2.002 -5.190 10.913 1.00 85.44 99 THR A CA 1
ATOM 763 C C . THR A 1 99 ? 3.518 -5.232 10.947 1.00 85.44 99 THR A C 1
ATOM 765 O O . THR A 1 99 ? 4.133 -5.818 10.047 1.00 85.44 99 THR A O 1
ATOM 768 N N . ASP A 1 100 ? 4.117 -4.673 11.993 1.00 77.56 100 ASP A N 1
ATOM 769 C CA . ASP A 1 100 ? 5.521 -4.929 12.286 1.00 77.56 100 ASP A CA 1
ATOM 770 C C . ASP A 1 100 ? 5.681 -6.380 12.761 1.00 77.56 100 ASP A C 1
ATOM 772 O O . ASP A 1 100 ? 4.960 -6.856 13.636 1.00 77.56 100 ASP A O 1
ATOM 776 N N . SER A 1 101 ? 6.605 -7.124 12.152 1.00 74.25 101 SER A N 1
ATOM 777 C CA . SER A 1 101 ? 6.767 -8.552 12.464 1.00 74.25 101 SER A CA 1
ATOM 778 C C . SER A 1 101 ? 7.424 -8.805 13.825 1.00 74.25 101 SER A C 1
ATOM 780 O O . SER A 1 101 ? 7.367 -9.930 14.316 1.00 74.25 101 SER A O 1
ATOM 782 N N . PHE A 1 102 ? 8.078 -7.800 14.411 1.00 72.31 102 PHE A N 1
ATOM 783 C CA . PHE A 1 102 ? 8.798 -7.910 15.673 1.00 72.31 102 PHE A CA 1
ATOM 784 C C . PHE A 1 102 ? 7.950 -7.446 16.860 1.00 72.31 102 PHE A C 1
ATOM 786 O O . PHE A 1 102 ? 7.901 -8.153 17.866 1.00 72.31 102 PHE A O 1
ATOM 793 N N . SER A 1 103 ? 7.277 -6.296 16.758 1.00 77.19 103 SER A N 1
ATOM 794 C CA . SER A 1 103 ? 6.412 -5.789 17.830 1.00 77.19 103 SER A CA 1
ATOM 795 C C . SER A 1 103 ? 4.968 -6.279 17.732 1.00 77.19 103 SER A C 1
ATOM 797 O O . SER A 1 103 ? 4.289 -6.365 18.750 1.00 77.19 103 SER A O 1
ATOM 799 N N . GLY A 1 104 ? 4.504 -6.642 16.533 1.00 79.19 104 GLY A N 1
ATOM 800 C CA . GLY A 1 104 ? 3.095 -6.939 16.274 1.00 79.19 104 GLY A CA 1
ATOM 801 C C . GLY A 1 104 ? 2.212 -5.691 16.182 1.00 79.19 104 GLY A C 1
ATOM 802 O O . GLY A 1 104 ? 1.025 -5.833 15.892 1.00 79.19 104 GLY A O 1
ATOM 803 N N . ASP A 1 105 ? 2.778 -4.496 16.386 1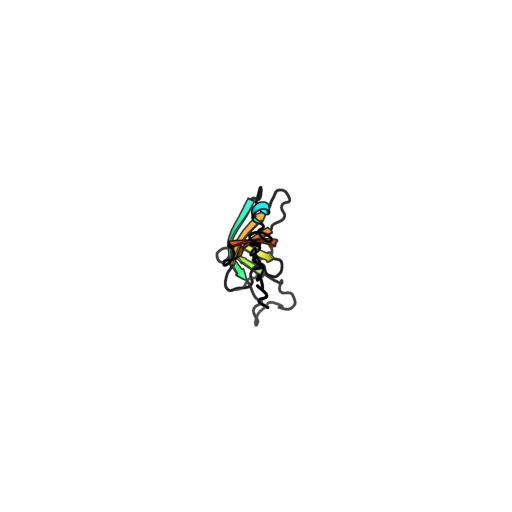.00 86.50 105 ASP A N 1
ATOM 804 C CA . ASP A 1 105 ? 2.044 -3.236 16.297 1.00 86.50 105 ASP A CA 1
ATOM 805 C C . ASP A 1 105 ? 1.561 -3.004 14.862 1.00 86.50 105 ASP A C 1
ATOM 807 O O . ASP A 1 105 ? 2.241 -3.339 13.877 1.00 86.50 105 ASP A O 1
ATOM 811 N N . ILE A 1 106 ? 0.393 -2.380 14.736 1.00 89.62 106 ILE A N 1
ATOM 812 C CA . ILE A 1 106 ? -0.133 -1.958 13.446 1.00 89.62 106 ILE A CA 1
ATOM 813 C C . ILE A 1 106 ? 0.370 -0.550 13.155 1.00 89.62 106 ILE A C 1
ATOM 815 O O . ILE A 1 106 ? 0.102 0.389 13.890 1.00 89.62 106 ILE A O 1
ATOM 819 N N . SER A 1 107 ? 1.060 -0.378 12.036 1.00 91.50 107 SER A N 1
ATOM 820 C CA . SER A 1 107 ? 1.428 0.939 11.521 1.00 91.50 107 SER A CA 1
ATOM 821 C C . SER A 1 107 ? 0.434 1.391 10.459 1.00 91.50 107 SER A C 1
ATOM 823 O O . SER A 1 107 ? -0.004 0.590 9.630 1.00 91.50 107 SER A O 1
ATOM 825 N N . LYS A 1 108 ? 0.113 2.686 10.456 1.00 93.19 108 LYS A N 1
ATOM 826 C CA . LYS A 1 108 ? -0.812 3.321 9.512 1.00 93.19 108 LYS A CA 1
ATOM 827 C C . LYS A 1 108 ? -0.084 4.337 8.645 1.00 93.19 108 LYS A C 1
ATOM 829 O O . LYS A 1 108 ? 0.609 5.217 9.149 1.00 93.19 108 LYS A O 1
ATOM 834 N N . TYR A 1 109 ? -0.327 4.265 7.345 1.00 94.31 109 TYR A N 1
ATOM 835 C CA . TYR A 1 109 ? 0.233 5.175 6.354 1.00 94.31 109 TYR A CA 1
ATOM 836 C C . TYR A 1 109 ? -0.862 5.664 5.417 1.00 94.31 109 TYR A C 1
ATOM 838 O O . TYR A 1 109 ? -1.802 4.926 5.109 1.00 94.31 109 TYR A O 1
ATOM 846 N N . ARG A 1 110 ? -0.769 6.903 4.932 1.00 94.81 110 ARG A N 1
ATOM 847 C CA . ARG A 1 110 ? -1.698 7.367 3.900 1.00 94.81 110 ARG A CA 1
ATOM 848 C C . ARG A 1 110 ? -1.430 6.591 2.616 1.00 94.81 110 ARG A C 1
ATOM 850 O O . ARG A 1 110 ? -0.286 6.497 2.185 1.00 94.81 110 ARG A O 1
ATOM 857 N N . ALA A 1 111 ? -2.484 6.085 1.985 1.00 96.19 111 ALA A N 1
ATOM 858 C CA . ALA A 1 111 ? -2.395 5.443 0.684 1.00 96.19 111 ALA A CA 1
ATOM 859 C C . ALA A 1 111 ? -2.989 6.345 -0.405 1.00 96.19 111 ALA A C 1
ATOM 861 O O . ALA A 1 111 ? -3.864 7.178 -0.165 1.00 96.19 111 ALA A O 1
ATOM 862 N N . ARG A 1 112 ? -2.521 6.177 -1.639 1.00 96.94 112 ARG A N 1
ATOM 863 C CA . ARG A 1 112 ? -3.151 6.760 -2.827 1.00 96.94 112 ARG A CA 1
ATOM 864 C C . ARG A 1 112 ? -3.080 5.761 -3.963 1.00 96.94 112 ARG A C 1
ATOM 866 O O . ARG A 1 112 ? -1.987 5.404 -4.392 1.00 96.94 112 ARG A O 1
ATOM 873 N N . PHE A 1 113 ? -4.235 5.332 -4.460 1.00 96.62 113 PHE A N 1
ATOM 874 C CA . PHE A 1 113 ? -4.290 4.436 -5.609 1.00 96.62 113 PHE A CA 1
ATOM 875 C C . PHE A 1 113 ? -3.735 5.113 -6.858 1.00 96.62 113 PHE A C 1
ATOM 877 O O . PHE A 1 113 ? -4.027 6.276 -7.144 1.00 96.62 113 PHE A O 1
ATOM 884 N N . VAL A 1 114 ? -2.938 4.360 -7.606 1.00 95.44 114 VAL A N 1
ATOM 885 C CA . VAL A 1 114 ? -2.358 4.778 -8.879 1.00 95.44 114 VAL A CA 1
ATOM 886 C C . VAL A 1 114 ? -2.507 3.650 -9.887 1.00 95.44 114 VAL A C 1
ATOM 888 O O . VAL A 1 114 ? -2.715 2.488 -9.536 1.00 95.44 114 VAL A O 1
ATOM 891 N N . ARG A 1 115 ? -2.393 3.984 -11.170 1.00 93.38 115 ARG A N 1
ATOM 892 C CA . ARG A 1 115 ? -2.354 2.961 -12.211 1.00 93.38 115 ARG A CA 1
ATOM 893 C C . ARG A 1 115 ? -1.082 2.129 -12.049 1.00 93.38 115 ARG A C 1
ATOM 895 O O . ARG A 1 115 ? 0.002 2.700 -11.954 1.00 93.38 115 ARG A O 1
ATOM 902 N N . CYS A 1 116 ? -1.218 0.804 -12.052 1.00 93.00 116 CYS A N 1
ATOM 903 C CA . CYS A 1 116 ? -0.054 -0.071 -12.054 1.00 93.00 116 CYS A CA 1
ATOM 904 C C . CYS A 1 116 ? 0.807 0.177 -13.301 1.00 93.00 116 CYS A C 1
ATOM 906 O O . CYS A 1 116 ? 0.254 0.249 -14.407 1.00 93.00 116 CYS A O 1
ATOM 908 N N . PRO A 1 117 ? 2.137 0.312 -13.147 1.00 89.38 117 PRO A N 1
ATOM 909 C CA . PRO A 1 117 ? 3.035 0.327 -14.285 1.00 89.38 117 PRO A CA 1
ATOM 910 C C . PRO A 1 117 ? 2.983 -1.033 -14.982 1.00 89.38 117 PRO A C 1
ATOM 912 O O . PRO A 1 117 ? 2.910 -2.088 -14.352 1.00 89.38 117 PRO A O 1
ATOM 915 N N . ASP A 1 118 ? 3.023 -0.985 -16.303 1.00 85.00 118 ASP A N 1
ATOM 916 C CA . ASP A 1 118 ? 3.087 -2.150 -17.173 1.00 85.00 118 ASP A CA 1
ATOM 917 C C . ASP A 1 118 ? 4.525 -2.691 -17.204 1.00 85.00 118 ASP A C 1
ATOM 919 O O . ASP A 1 118 ? 5.367 -2.242 -17.994 1.00 85.00 118 ASP A O 1
ATOM 923 N N . MET A 1 119 ? 4.841 -3.546 -16.234 1.00 75.00 119 MET A N 1
ATOM 924 C CA . MET A 1 119 ? 6.201 -4.033 -15.995 1.00 75.00 119 MET A CA 1
ATOM 925 C C . MET A 1 119 ? 6.601 -5.199 -16.916 1.00 75.00 119 MET A C 1
ATOM 927 O O . MET A 1 119 ? 7.785 -5.534 -16.921 1.00 75.00 119 MET A O 1
ATOM 931 N N . TYR A 1 120 ? 5.669 -5.776 -17.698 1.00 60.44 120 TYR A N 1
ATOM 932 C CA . TYR A 1 120 ? 5.902 -6.921 -18.596 1.00 60.44 120 TYR A CA 1
ATOM 933 C C . TYR A 1 120 ? 4.947 -6.950 -19.793 1.00 60.44 120 TYR A C 1
ATOM 935 O O . TYR A 1 120 ? 3.731 -7.124 -19.562 1.00 60.44 120 TYR A O 1
#

pLDDT: mean 81.67, std 16.94, range [37.03, 97.69]

Foldseek 3Di:
DDDDDDPPDPPPPPPPPPPQPPQFCPVVCPQKDFPDWAKKAFDQDDPDDPDDNVPDADQWMDHPPDQWIKHKPPPLDDDGIWGWTWIDHPVRFTWTWTADPPRRGIHIIGIGTDGDDPPD

Radius of gyration: 23.32 Å; chains: 1; bounding box: 53×22×90 Å

Sequence (120 aa):
MKFFLLFAGLWVFYASVCLAGLFDATEDLEGMVVLHAGDVELLDCPPYGKYDCLSWPSMLLKFRYKEICFTSDTGACSGAGCRGFVAAGTDEIPYYFTTDSFSGDISKYRARFVRCPDMY

Secondary structure (DSSP, 8-state):
-------------------TTTT--SGGGTT-EEEEEEEEEE-PPPSSSSS-TTSPPTTEEEETTSS-EEEE-TTS--SS-EEEEEEE-TT--EEEEEE-TTT-PEEEEEEEEEPPP---